Protein AF-A0A2I0XH23-F1 (afdb_monomer)

Nearest PDB structures (foldseek):
  8vj1-assembly1_A  TM=6.092E-01  e=9.294E-01  Borreliella garinii

Secondary structure (DSSP, 8-state):
------SS------HHHHHHHHHHHHHHHHTT-BSSSSB-HHHHHHHHHHHHHHH-----HHHHHHHHHHHT--

pLDDT: mean 78.03, std 13.73, range [39.78, 90.69]

Structure (mmCIF, N/CA/C/O backbone):
data_AF-A0A2I0XH23-F1
#
_entry.id   AF-A0A2I0XH23-F1
#
loop_
_atom_site.group_PDB
_atom_site.id
_atom_site.type_symbol
_atom_site.label_atom_id
_atom_site.label_alt_id
_atom_site.label_comp_id
_atom_site.label_asym_id
_atom_site.label_entity_id
_atom_site.label_seq_id
_atom_site.pdbx_PDB_ins_code
_atom_site.Cartn_x
_atom_site.Cartn_y
_atom_site.Cartn_z
_atom_site.occupancy
_atom_site.B_iso_or_equiv
_atom_site.auth_seq_id
_atom_site.auth_comp_id
_atom_site.auth_asym_id
_atom_site.auth_atom_id
_atom_site.pdbx_PDB_model_num
ATOM 1 N N . MET A 1 1 ? -12.241 1.990 35.551 1.00 46.44 1 MET A N 1
ATOM 2 C CA . MET A 1 1 ? -11.148 2.267 34.593 1.00 46.44 1 MET A CA 1
ATOM 3 C C . MET A 1 1 ? -10.351 0.995 34.339 1.00 46.44 1 MET A C 1
ATOM 5 O O . MET A 1 1 ? -9.558 0.618 35.189 1.00 46.44 1 MET A O 1
ATOM 9 N N . GLY A 1 2 ? -10.545 0.328 33.203 1.00 39.78 2 GLY A N 1
ATOM 10 C CA . GLY A 1 2 ? -9.624 -0.716 32.751 1.00 39.78 2 GLY A CA 1
ATOM 11 C C . GLY A 1 2 ? -8.632 -0.102 31.773 1.00 39.78 2 GLY A C 1
ATOM 12 O O . GLY A 1 2 ? -8.985 0.127 30.624 1.00 39.78 2 GLY A O 1
ATOM 13 N N . LYS A 1 3 ? -7.415 0.214 32.222 1.00 56.06 3 LYS A N 1
ATOM 14 C CA . LYS A 1 3 ? -6.290 0.410 31.302 1.00 56.06 3 LYS A CA 1
ATOM 15 C C . LYS A 1 3 ? -5.674 -0.963 31.034 1.00 56.06 3 LYS A C 1
ATOM 17 O O . LYS A 1 3 ? -5.108 -1.516 31.977 1.00 56.06 3 LYS A O 1
ATOM 22 N N . PRO A 1 4 ? -5.701 -1.501 29.807 1.00 51.41 4 PRO A N 1
ATOM 23 C CA . PRO A 1 4 ? -4.754 -2.534 29.442 1.00 51.41 4 PRO A CA 1
ATOM 24 C C . PRO A 1 4 ? -3.415 -1.889 29.063 1.00 51.41 4 PRO A C 1
ATOM 26 O O . PRO A 1 4 ? -3.318 -1.050 28.167 1.00 51.41 4 PRO A O 1
ATOM 29 N N . LYS A 1 5 ? -2.393 -2.282 29.823 1.00 62.28 5 LYS A N 1
ATOM 30 C CA . LYS A 1 5 ? -0.986 -2.308 29.416 1.00 62.28 5 LYS A CA 1
ATOM 31 C C . LYS A 1 5 ? -0.820 -3.478 28.438 1.00 62.28 5 LYS A C 1
ATOM 33 O O . LYS A 1 5 ? -1.425 -4.513 28.699 1.00 62.28 5 LYS A O 1
ATOM 38 N N . ASP A 1 6 ? -0.030 -3.324 27.377 1.00 44.91 6 ASP A N 1
ATOM 39 C CA . ASP A 1 6 ? 1.181 -4.132 27.116 1.00 44.91 6 ASP A CA 1
ATOM 40 C C . ASP A 1 6 ? 1.660 -4.017 25.652 1.00 44.91 6 ASP A C 1
ATOM 42 O O . ASP A 1 6 ? 0.847 -4.006 24.732 1.00 44.91 6 ASP A O 1
ATOM 46 N N . GLY A 1 7 ? 2.986 -3.973 25.469 1.00 44.19 7 GLY A N 1
ATOM 47 C CA . GLY A 1 7 ? 3.683 -4.393 24.245 1.00 44.19 7 GLY A CA 1
ATOM 48 C C . GLY A 1 7 ? 3.655 -3.419 23.064 1.00 44.19 7 GLY A C 1
ATOM 49 O O . GLY A 1 7 ? 2.595 -3.102 22.541 1.00 44.19 7 GLY A O 1
ATOM 50 N N . GLY A 1 8 ? 4.832 -2.964 22.608 1.00 47.62 8 GLY A N 1
ATOM 51 C CA . GLY A 1 8 ? 5.009 -1.997 21.512 1.00 47.62 8 GLY A CA 1
ATOM 52 C C . GLY A 1 8 ? 3.996 -2.162 20.375 1.00 47.62 8 GLY A C 1
ATOM 53 O O . GLY A 1 8 ? 3.886 -3.247 19.812 1.00 47.62 8 GLY A O 1
ATOM 54 N N . ALA A 1 9 ? 3.245 -1.088 20.103 1.00 46.97 9 ALA A N 1
ATOM 55 C CA . ALA A 1 9 ? 2.007 -1.078 19.327 1.00 46.97 9 ALA A CA 1
ATOM 56 C C . ALA A 1 9 ? 2.047 -2.031 18.121 1.00 46.97 9 ALA A C 1
ATOM 58 O O . ALA A 1 9 ? 2.577 -1.715 17.051 1.00 46.97 9 ALA A O 1
ATOM 59 N N . SER A 1 10 ? 1.479 -3.222 18.306 1.00 55.31 10 SER A N 1
ATOM 60 C CA . SER A 1 10 ? 1.209 -4.137 17.212 1.00 55.31 10 SER A CA 1
ATOM 61 C C . SER A 1 10 ? 0.253 -3.417 16.269 1.00 55.31 10 SER A C 1
ATOM 63 O O . SER A 1 10 ? -0.774 -2.888 16.683 1.00 55.31 10 SER A O 1
ATOM 65 N N . ALA A 1 11 ? 0.648 -3.311 15.004 1.00 64.50 11 ALA A N 1
ATOM 66 C CA . ALA A 1 11 ? -0.107 -2.578 14.001 1.00 64.50 11 ALA A CA 1
ATOM 67 C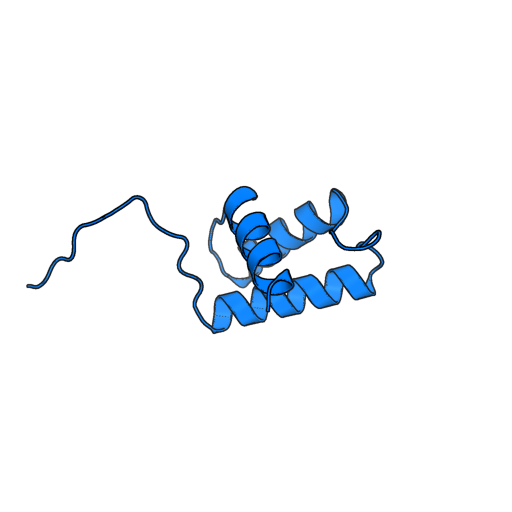 C . ALA A 1 11 ? -1.565 -3.074 13.991 1.00 64.50 11 ALA A C 1
ATOM 69 O O . ALA A 1 11 ? -1.815 -4.241 13.683 1.00 64.50 11 ALA A O 1
ATOM 70 N N . THR A 1 12 ? -2.523 -2.214 14.350 1.00 71.94 12 THR A N 1
ATOM 71 C CA . THR A 1 12 ? -3.938 -2.597 14.427 1.00 71.94 12 THR A CA 1
ATOM 72 C C . THR A 1 12 ? -4.477 -2.800 13.017 1.00 71.94 12 THR A C 1
ATOM 74 O O . THR A 1 12 ? -4.793 -1.843 12.314 1.00 71.94 12 THR A O 1
ATOM 77 N N . TRP A 1 13 ? -4.548 -4.050 12.564 1.00 78.94 13 TRP A N 1
ATOM 78 C CA . TRP A 1 13 ? -5.125 -4.408 11.268 1.00 78.94 13 TRP A CA 1
ATOM 79 C C . TRP A 1 13 ? -6.635 -4.620 11.411 1.00 78.94 13 TRP A C 1
ATOM 81 O O . TRP A 1 13 ? -7.112 -5.760 11.466 1.00 78.94 13 TRP A O 1
ATOM 91 N N . GLU A 1 14 ? -7.376 -3.518 11.495 1.00 83.00 14 GLU A N 1
ATOM 92 C CA . GLU A 1 14 ? -8.841 -3.528 11.409 1.00 83.00 14 GLU A CA 1
ATOM 93 C C . GLU A 1 14 ? -9.324 -4.080 10.069 1.00 83.00 14 GLU A C 1
ATOM 95 O O . GLU A 1 14 ? -8.562 -4.162 9.102 1.00 83.00 14 GLU A O 1
ATOM 100 N N . GLN A 1 15 ? -10.585 -4.507 10.021 1.00 82.38 15 GLN A N 1
ATOM 101 C CA . GLN A 1 15 ? -11.143 -5.131 8.826 1.00 82.38 15 GLN A CA 1
ATOM 102 C C . GLN A 1 15 ? -11.116 -4.160 7.638 1.00 82.38 15 GLN A C 1
ATOM 104 O O . GLN A 1 15 ? -10.630 -4.541 6.578 1.00 82.38 15 GLN A O 1
ATOM 109 N N . ASP A 1 16 ? -11.457 -2.890 7.854 1.00 84.69 16 ASP A N 1
ATOM 110 C CA . ASP A 1 16 ? -11.351 -1.819 6.857 1.00 84.69 16 ASP A CA 1
ATOM 111 C C . ASP A 1 16 ? -9.912 -1.628 6.358 1.00 84.69 16 ASP A C 1
ATOM 113 O O . ASP A 1 16 ? -9.651 -1.590 5.158 1.00 84.69 16 ASP A O 1
ATOM 117 N N . VAL A 1 17 ? -8.941 -1.594 7.276 1.00 86.25 17 VAL A N 1
ATOM 118 C CA . VAL A 1 17 ? -7.513 -1.448 6.948 1.00 86.25 17 VAL A CA 1
ATOM 119 C C . VAL A 1 17 ? -7.009 -2.647 6.140 1.00 86.25 17 VAL A C 1
ATOM 121 O O . VAL A 1 17 ? -6.257 -2.483 5.180 1.00 86.25 17 VAL A O 1
ATOM 124 N N . LYS A 1 18 ? -7.437 -3.864 6.494 1.00 85.38 18 LYS A N 1
ATOM 125 C CA . LYS A 1 18 ? -7.124 -5.088 5.742 1.00 85.38 18 LYS A CA 1
ATOM 126 C C . LYS A 1 18 ? -7.745 -5.066 4.347 1.00 85.38 18 LYS A C 1
ATOM 128 O O . LYS A 1 18 ? -7.059 -5.446 3.403 1.00 85.38 18 LYS A O 1
ATOM 133 N N . MET A 1 19 ? -8.995 -4.620 4.214 1.00 88.62 19 MET A N 1
ATOM 134 C CA . MET A 1 19 ? -9.660 -4.497 2.914 1.00 88.62 19 MET A CA 1
ATOM 135 C C . MET A 1 19 ? -8.939 -3.485 2.026 1.00 88.62 19 MET A C 1
ATOM 137 O O . MET A 1 19 ? -8.606 -3.819 0.895 1.00 88.62 19 MET A O 1
ATOM 141 N N . ILE A 1 20 ? -8.594 -2.307 2.558 1.00 90.31 20 ILE A N 1
ATOM 142 C CA . ILE A 1 20 ? -7.808 -1.297 1.835 1.00 90.31 20 ILE A CA 1
ATOM 143 C C . ILE A 1 20 ? -6.453 -1.871 1.408 1.00 90.31 20 ILE A C 1
ATOM 145 O O . ILE A 1 20 ? -6.036 -1.685 0.270 1.00 90.31 20 ILE A O 1
ATOM 149 N N . PHE A 1 21 ? -5.755 -2.584 2.296 1.00 88.19 21 PHE A N 1
ATOM 150 C CA . PHE A 1 21 ? -4.480 -3.213 1.952 1.00 88.19 21 PHE A CA 1
ATOM 151 C C . PHE A 1 21 ? -4.632 -4.240 0.822 1.00 88.19 21 PHE A C 1
ATOM 153 O O . PHE A 1 21 ? -3.804 -4.269 -0.084 1.00 88.19 21 PHE A O 1
ATOM 160 N N . CYS A 1 22 ? -5.678 -5.069 0.870 1.00 88.88 22 CYS A N 1
ATOM 161 C CA . CYS A 1 22 ? -5.968 -6.069 -0.154 1.00 88.88 22 CYS A CA 1
ATOM 162 C C . CYS A 1 22 ? -6.306 -5.416 -1.502 1.00 88.88 22 CYS A C 1
ATOM 164 O O . CYS A 1 22 ? -5.721 -5.787 -2.513 1.00 88.88 22 CYS A O 1
ATOM 166 N N . ASP A 1 23 ? -7.163 -4.394 -1.502 1.00 90.69 23 ASP A N 1
ATOM 167 C CA . ASP A 1 23 ? -7.528 -3.611 -2.689 1.00 90.69 23 ASP A CA 1
ATOM 168 C C . ASP A 1 23 ? -6.290 -2.989 -3.352 1.00 90.69 23 ASP A C 1
ATOM 170 O O . ASP A 1 23 ? -6.048 -3.169 -4.545 1.00 90.69 23 ASP A O 1
ATOM 174 N N . LEU A 1 24 ? -5.423 -2.356 -2.554 1.00 90.25 24 LEU A N 1
ATOM 175 C CA . LEU A 1 24 ? -4.158 -1.804 -3.041 1.00 90.25 24 LEU A CA 1
ATOM 176 C C . LEU A 1 24 ? -3.213 -2.887 -3.566 1.00 90.25 24 LEU A C 1
ATOM 178 O O . LEU A 1 24 ? -2.544 -2.676 -4.575 1.00 90.25 24 LEU A O 1
ATOM 182 N N . CYS A 1 25 ? -3.160 -4.046 -2.906 1.00 87.31 25 CYS A N 1
ATOM 183 C CA . CYS A 1 25 ? -2.385 -5.183 -3.386 1.00 87.31 25 CYS A CA 1
ATOM 184 C C . CYS A 1 25 ? -2.885 -5.656 -4.754 1.00 87.31 25 CYS A C 1
ATOM 186 O O . CYS A 1 25 ? -2.069 -5.846 -5.648 1.00 87.31 25 CYS A O 1
ATOM 188 N N . ILE A 1 26 ? -4.198 -5.833 -4.928 1.00 87.19 26 ILE A N 1
ATOM 189 C CA . ILE A 1 26 ? -4.811 -6.257 -6.195 1.00 87.19 26 ILE A CA 1
ATOM 190 C C . ILE A 1 26 ? -4.495 -5.239 -7.289 1.00 87.19 26 ILE A C 1
ATOM 192 O O . ILE A 1 26 ? -3.975 -5.619 -8.335 1.00 87.19 26 ILE A O 1
ATOM 196 N N . ARG A 1 27 ? -4.671 -3.946 -7.008 1.00 88.62 27 ARG A N 1
ATOM 197 C CA . ARG A 1 27 ? -4.392 -2.879 -7.971 1.00 88.62 27 ARG A CA 1
ATOM 198 C C . ARG A 1 27 ? -2.935 -2.865 -8.439 1.00 88.62 27 ARG A C 1
ATOM 200 O O . ARG A 1 27 ? -2.673 -2.735 -9.629 1.00 88.62 27 ARG A O 1
ATOM 207 N N . GLU A 1 28 ? -1.972 -3.036 -7.533 1.00 87.56 28 GLU A N 1
ATOM 208 C CA . GLU A 1 28 ? -0.554 -3.128 -7.913 1.00 87.56 28 GLU A CA 1
ATOM 209 C C . GLU A 1 28 ? -0.236 -4.421 -8.689 1.00 87.56 28 GLU A C 1
ATOM 211 O O . GLU A 1 28 ? 0.659 -4.427 -9.536 1.00 87.56 28 GLU A 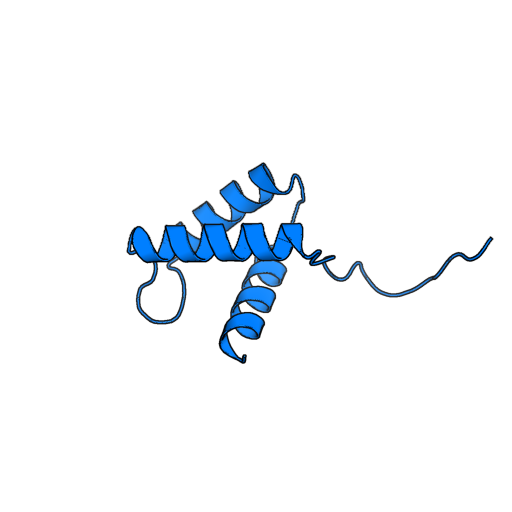O 1
ATOM 216 N N . ILE A 1 29 ? -0.964 -5.517 -8.439 1.00 84.25 29 ILE A N 1
ATOM 217 C CA . ILE A 1 29 ? -0.860 -6.746 -9.243 1.00 84.25 29 ILE A CA 1
ATOM 218 C C . ILE A 1 29 ? -1.370 -6.494 -10.664 1.00 84.25 29 ILE A C 1
ATOM 220 O O . ILE A 1 29 ? -0.688 -6.872 -11.615 1.00 84.25 29 ILE A O 1
ATOM 224 N N . GLU A 1 30 ? -2.520 -5.836 -10.811 1.00 84.06 30 GLU A N 1
ATOM 225 C CA . GLU A 1 30 ? -3.110 -5.486 -12.110 1.00 84.06 30 GLU A CA 1
ATOM 226 C C . GLU A 1 30 ? -2.224 -4.530 -12.917 1.00 84.06 30 GLU A C 1
ATOM 228 O O . GLU A 1 30 ? -2.114 -4.665 -14.132 1.00 84.06 30 GLU A O 1
ATOM 233 N N . LEU A 1 31 ? -1.523 -3.613 -12.244 1.00 83.56 31 LEU A N 1
ATOM 234 C CA . LEU A 1 31 ? -0.537 -2.722 -12.867 1.00 83.56 31 LEU A CA 1
ATOM 235 C C . LEU A 1 31 ? 0.744 -3.442 -13.328 1.00 83.56 31 LEU A C 1
ATOM 237 O O . LEU A 1 31 ? 1.621 -2.810 -13.912 1.00 83.56 31 LEU A O 1
ATOM 241 N N . GLY A 1 32 ? 0.892 -4.743 -13.057 1.00 78.94 32 GLY A N 1
ATOM 242 C CA . GLY A 1 32 ? 2.091 -5.507 -13.410 1.00 78.94 32 GLY A CA 1
ATOM 243 C C . GLY A 1 32 ? 3.279 -5.265 -12.473 1.00 78.94 32 GLY A C 1
ATOM 244 O O . GLY A 1 32 ? 4.377 -5.758 -12.729 1.00 78.94 32 GLY A O 1
ATOM 245 N N . ASN A 1 33 ? 3.078 -4.580 -11.340 1.00 80.19 33 ASN A N 1
ATOM 246 C CA . ASN A 1 33 ? 4.125 -4.337 -10.337 1.00 80.19 33 ASN A CA 1
ATOM 247 C C . ASN A 1 33 ? 4.429 -5.574 -9.469 1.00 80.19 33 ASN A C 1
ATOM 249 O O . ASN A 1 33 ? 5.264 -5.534 -8.556 1.00 80.19 33 ASN A O 1
ATOM 253 N N . ARG A 1 34 ? 3.783 -6.710 -9.758 1.00 72.00 34 ARG A N 1
ATOM 254 C CA . ARG A 1 34 ? 4.088 -8.018 -9.179 1.00 72.00 34 ARG A CA 1
ATOM 255 C C . ARG A 1 34 ? 4.961 -8.824 -10.141 1.00 72.00 34 ARG A C 1
ATOM 257 O O . ARG A 1 34 ? 4.473 -9.369 -11.121 1.00 72.00 34 ARG A O 1
ATOM 264 N N . LEU A 1 35 ? 6.240 -8.975 -9.792 1.00 61.41 35 LEU A N 1
ATOM 265 C CA . LEU A 1 35 ? 7.203 -9.745 -10.591 1.00 61.41 35 LEU A CA 1
ATOM 266 C C . LEU A 1 35 ? 6.894 -11.250 -10.599 1.00 61.41 35 LEU A C 1
ATOM 268 O O . LEU A 1 35 ? 7.011 -11.894 -11.630 1.00 61.41 35 LEU A O 1
ATOM 272 N N . THR A 1 36 ? 6.508 -11.820 -9.452 1.00 64.50 36 THR A N 1
ATOM 273 C CA . THR A 1 36 ? 6.154 -13.251 -9.323 1.00 64.50 36 THR A CA 1
ATOM 274 C C . THR A 1 36 ? 5.255 -13.490 -8.107 1.00 64.50 36 THR A C 1
ATOM 276 O O . THR A 1 36 ? 4.057 -13.742 -8.210 1.00 64.50 36 THR A O 1
ATOM 279 N N . THR A 1 37 ? 5.814 -13.363 -6.906 1.00 68.31 37 THR A N 1
ATOM 280 C CA . THR A 1 37 ? 5.123 -13.618 -5.629 1.00 68.31 37 THR A CA 1
ATOM 281 C C . THR A 1 37 ? 5.291 -12.475 -4.621 1.00 68.31 37 THR A C 1
ATOM 283 O O . THR A 1 37 ? 4.834 -12.571 -3.477 1.00 68.31 37 THR A O 1
ATOM 286 N N . HIS A 1 38 ? 5.946 -11.395 -5.051 1.00 75.31 38 HIS A N 1
ATOM 287 C CA . HIS A 1 38 ? 6.212 -10.179 -4.294 1.00 75.31 38 HIS A CA 1
ATOM 288 C C . HIS A 1 38 ? 6.092 -8.957 -5.211 1.00 75.31 38 HIS A C 1
ATOM 290 O O . HIS A 1 38 ? 6.340 -9.056 -6.416 1.00 75.31 38 HIS A O 1
ATOM 296 N N . PHE A 1 39 ? 5.744 -7.814 -4.623 1.00 82.69 39 PHE A N 1
ATOM 297 C CA . PHE A 1 39 ? 5.812 -6.519 -5.294 1.00 82.69 39 PHE A CA 1
ATOM 298 C C . PHE A 1 39 ? 7.266 -6.104 -5.531 1.00 82.69 39 PHE A C 1
ATOM 300 O O . PHE A 1 39 ? 8.140 -6.363 -4.691 1.00 82.69 39 PHE A O 1
ATOM 307 N N . ASN A 1 40 ? 7.516 -5.449 -6.663 1.00 83.75 40 ASN A N 1
ATOM 308 C CA . ASN A 1 40 ? 8.778 -4.768 -6.940 1.00 83.75 40 ASN A CA 1
ATOM 309 C C . ASN A 1 40 ? 8.963 -3.557 -5.996 1.00 83.75 40 ASN A C 1
ATOM 311 O O . ASN A 1 40 ? 8.130 -3.247 -5.138 1.00 83.75 40 ASN A O 1
ATOM 315 N N . LYS A 1 41 ? 10.108 -2.877 -6.105 1.00 84.44 41 LYS A N 1
ATOM 316 C CA . LYS A 1 41 ? 10.434 -1.745 -5.224 1.00 84.44 41 LYS A CA 1
ATOM 317 C C . LYS A 1 41 ? 9.419 -0.602 -5.367 1.00 84.44 41 LYS A C 1
ATOM 319 O O . LYS A 1 41 ? 9.054 -0.013 -4.352 1.00 84.44 41 LYS A O 1
ATOM 324 N N . GLU A 1 42 ? 8.958 -0.346 -6.589 1.00 86.44 42 GLU A N 1
ATOM 325 C CA . GLU A 1 42 ? 7.939 0.659 -6.911 1.00 86.44 42 GLU A CA 1
ATOM 326 C C . GLU A 1 42 ? 6.568 0.284 -6.354 1.00 86.44 42 GLU A C 1
ATOM 328 O O . GLU A 1 42 ? 5.963 1.094 -5.664 1.00 86.44 42 GLU A O 1
ATOM 333 N N . GLY A 1 43 ? 6.134 -0.964 -6.513 1.00 88.00 43 GLY A N 1
ATOM 334 C CA . GLY A 1 43 ? 4.872 -1.460 -5.976 1.00 88.00 43 GLY A CA 1
ATOM 335 C C . GLY A 1 43 ? 4.808 -1.361 -4.457 1.00 88.00 43 GLY A C 1
ATOM 336 O O . GLY A 1 43 ? 3.796 -0.946 -3.907 1.00 88.00 43 GLY A O 1
ATOM 337 N N . TRP A 1 44 ? 5.917 -1.615 -3.750 1.00 88.12 44 TRP A N 1
ATOM 338 C CA . TRP A 1 44 ? 5.981 -1.355 -2.306 1.00 88.12 44 TRP A CA 1
ATOM 339 C C . TRP A 1 44 ? 5.886 0.131 -1.948 1.00 88.12 44 TRP A C 1
ATOM 341 O O . TRP A 1 44 ? 5.291 0.458 -0.924 1.00 88.12 44 TRP A O 1
ATOM 351 N N . LEU A 1 45 ? 6.491 1.018 -2.742 1.00 88.44 45 LEU A N 1
ATOM 352 C CA . LEU A 1 45 ? 6.428 2.465 -2.516 1.00 88.44 45 LEU A CA 1
ATOM 353 C C . LEU A 1 45 ? 5.018 3.001 -2.778 1.00 88.44 45 LEU A C 1
ATOM 355 O O . LEU A 1 45 ? 4.478 3.719 -1.938 1.00 88.44 45 LEU A O 1
ATOM 359 N N . ASN A 1 46 ? 4.407 2.605 -3.894 1.00 89.19 46 ASN A N 1
ATOM 360 C CA . ASN A 1 46 ? 3.035 2.955 -4.250 1.00 89.19 46 ASN A CA 1
ATOM 361 C C . ASN A 1 46 ? 2.055 2.430 -3.212 1.00 89.19 46 ASN A C 1
ATOM 363 O O . ASN A 1 46 ? 1.212 3.182 -2.727 1.00 89.19 46 ASN A O 1
ATOM 367 N N . LEU A 1 47 ? 2.208 1.168 -2.807 1.00 88.56 47 LEU A N 1
ATOM 368 C CA . LEU A 1 47 ? 1.366 0.572 -1.788 1.00 88.56 47 LEU A CA 1
ATOM 369 C C . LEU A 1 47 ? 1.520 1.296 -0.449 1.0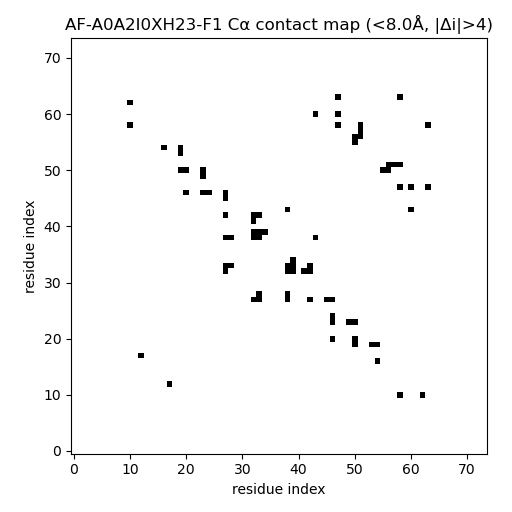0 88.56 47 LEU A C 1
ATOM 371 O O . LEU A 1 47 ? 0.507 1.639 0.142 1.00 88.56 47 LEU A O 1
ATOM 375 N N . MET A 1 48 ? 2.741 1.607 0.006 1.00 88.44 48 MET A N 1
ATOM 376 C CA . MET A 1 48 ? 2.951 2.404 1.226 1.00 88.44 48 MET A CA 1
ATOM 377 C C . MET A 1 48 ? 2.272 3.767 1.151 1.00 88.44 48 MET A C 1
ATOM 379 O O . MET A 1 48 ? 1.562 4.153 2.079 1.00 88.44 48 MET A O 1
ATOM 383 N N . LYS A 1 49 ? 2.481 4.486 0.047 1.00 89.62 49 LYS A N 1
ATOM 384 C CA . LYS A 1 49 ? 1.954 5.835 -0.146 1.00 89.62 49 LYS A CA 1
ATOM 385 C C . LYS A 1 49 ? 0.426 5.831 -0.174 1.00 89.62 49 LYS A C 1
ATOM 387 O O . LYS A 1 49 ? -0.198 6.526 0.622 1.00 89.62 49 LYS A O 1
ATOM 392 N N . ASN A 1 50 ? -0.169 4.993 -1.021 1.00 90.19 50 ASN A N 1
ATOM 393 C CA . ASN A 1 50 ? -1.620 4.867 -1.143 1.00 90.19 50 ASN A CA 1
ATOM 394 C C . ASN A 1 50 ? -2.257 4.339 0.146 1.00 90.19 50 ASN A C 1
ATOM 396 O O . ASN A 1 50 ? -3.350 4.758 0.519 1.00 90.19 50 ASN A O 1
ATOM 400 N N . PHE A 1 51 ? -1.584 3.425 0.845 1.00 89.00 51 PHE A N 1
ATOM 401 C CA . PHE A 1 51 ? -2.086 2.869 2.092 1.00 89.00 51 PHE A CA 1
ATOM 402 C C . PHE A 1 51 ? -2.089 3.909 3.206 1.00 89.00 51 PHE A C 1
ATOM 404 O O . PHE A 1 51 ? -3.104 4.056 3.885 1.00 89.00 51 PHE A O 1
ATOM 411 N N . SER A 1 52 ? -1.003 4.670 3.366 1.00 88.38 52 SER A N 1
ATOM 412 C CA . SER A 1 52 ? -0.948 5.761 4.341 1.00 88.38 52 SER A CA 1
ATOM 413 C C . SER A 1 52 ? -1.968 6.857 4.020 1.00 88.38 52 SER A C 1
ATOM 415 O O . SER A 1 52 ? -2.663 7.332 4.916 1.00 88.38 52 SER A O 1
ATOM 417 N N . GLU A 1 53 ? -2.157 7.184 2.739 1.00 89.94 53 GLU A N 1
ATOM 418 C CA . GLU A 1 53 ? -3.150 8.167 2.295 1.00 89.94 53 GLU A CA 1
ATOM 419 C C . GLU A 1 53 ? -4.594 7.716 2.577 1.00 89.94 53 GLU A C 1
ATOM 421 O O . GLU A 1 53 ? -5.383 8.489 3.124 1.00 89.94 53 GLU A O 1
ATOM 426 N N . LYS A 1 54 ? -4.937 6.454 2.271 1.00 87.25 54 LYS A N 1
ATOM 427 C CA . LYS A 1 54 ? -6.291 5.908 2.470 1.00 87.25 54 LYS A CA 1
ATOM 428 C C . LYS A 1 54 ? -6.622 5.619 3.928 1.00 87.25 54 LYS A C 1
ATOM 430 O O . LYS A 1 54 ? -7.735 5.884 4.364 1.00 87.25 54 LYS A O 1
ATOM 435 N N . THR A 1 55 ? -5.681 5.050 4.676 1.00 82.81 55 THR A N 1
ATOM 436 C CA . THR A 1 55 ? -5.915 4.667 6.076 1.00 82.81 55 THR A CA 1
ATOM 437 C C . THR A 1 55 ? -5.659 5.815 7.044 1.00 82.81 55 THR A C 1
ATOM 439 O O . THR A 1 55 ? -6.053 5.714 8.204 1.00 82.81 55 THR A O 1
ATOM 442 N N . ARG A 1 56 ? -4.991 6.890 6.587 1.00 84.19 56 ARG A N 1
ATOM 443 C CA . ARG A 1 56 ? -4.478 7.991 7.421 1.00 84.19 56 ARG A CA 1
ATOM 444 C C . ARG A 1 56 ? -3.608 7.499 8.580 1.00 84.19 56 ARG A C 1
ATOM 446 O O . ARG A 1 56 ? -3.516 8.149 9.617 1.00 84.19 56 ARG A O 1
ATOM 453 N N . ARG A 1 57 ? -2.980 6.335 8.409 1.00 80.38 57 ARG A N 1
ATOM 454 C CA . ARG A 1 57 ? -2.108 5.709 9.399 1.00 80.38 57 ARG A CA 1
ATOM 455 C C . ARG A 1 57 ? -0.700 5.595 8.850 1.00 80.38 57 ARG A C 1
ATOM 457 O O . ARG A 1 57 ? -0.485 5.262 7.683 1.00 80.38 57 ARG A O 1
ATOM 464 N N . GLU A 1 58 ? 0.264 5.833 9.719 1.00 78.19 58 GLU A N 1
ATOM 465 C CA . GLU A 1 58 ? 1.663 5.554 9.436 1.00 78.19 58 GLU A CA 1
ATOM 466 C C . GLU A 1 58 ? 1.954 4.106 9.809 1.00 78.19 58 GLU A C 1
ATOM 468 O O . GLU A 1 58 ? 2.025 3.747 10.983 1.00 78.19 58 GLU A O 1
ATOM 473 N N . TYR A 1 59 ? 2.084 3.265 8.786 1.00 80.25 59 TYR A N 1
ATOM 474 C CA . TYR A 1 59 ? 2.604 1.916 8.946 1.00 80.25 59 TYR A CA 1
ATOM 475 C C . TYR A 1 59 ? 3.996 1.839 8.345 1.00 80.25 59 TYR A C 1
ATOM 477 O O . TYR A 1 59 ? 4.242 2.307 7.230 1.00 80.25 59 TYR A O 1
ATOM 485 N N . ASP A 1 60 ? 4.892 1.182 9.070 1.00 83.88 60 ASP A N 1
ATOM 486 C CA . ASP A 1 60 ? 6.231 0.922 8.581 1.00 83.88 60 ASP A CA 1
ATOM 487 C C . ASP A 1 60 ? 6.213 -0.151 7.481 1.00 83.88 60 ASP A C 1
ATOM 489 O O . ASP A 1 60 ? 5.364 -1.053 7.432 1.00 83.88 60 ASP A O 1
ATOM 493 N N . LYS A 1 61 ? 7.212 -0.094 6.600 1.00 82.50 6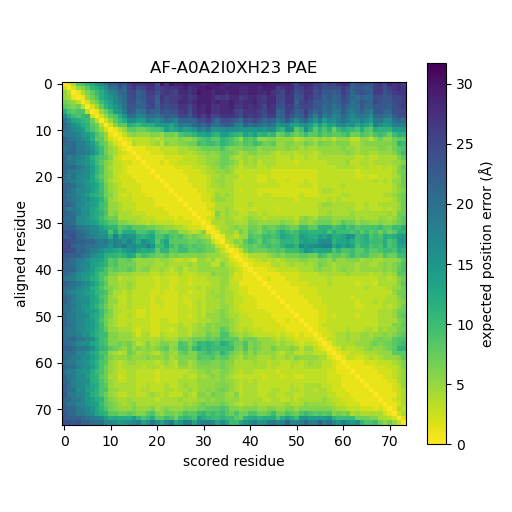1 LYS A N 1
ATOM 494 C CA . LYS A 1 61 ? 7.386 -1.050 5.504 1.00 82.50 61 LYS A CA 1
ATOM 495 C C . LYS A 1 61 ? 7.441 -2.481 6.022 1.00 82.50 61 LYS A C 1
ATOM 497 O O . LYS A 1 61 ? 6.947 -3.397 5.364 1.00 82.50 61 LYS A O 1
ATOM 502 N N . VAL A 1 62 ? 8.049 -2.681 7.189 1.00 84.56 62 VAL A N 1
ATOM 503 C CA . VAL A 1 62 ? 8.152 -3.984 7.846 1.00 84.56 62 VAL A CA 1
ATOM 504 C C . VAL A 1 62 ? 6.768 -4.516 8.222 1.00 84.56 62 VAL A C 1
ATOM 506 O O . VAL A 1 62 ? 6.496 -5.694 7.994 1.00 84.56 62 VAL A O 1
ATOM 509 N N . GLN A 1 63 ? 5.863 -3.665 8.714 1.00 85.75 63 GLN A N 1
ATOM 510 C CA . GLN A 1 63 ? 4.504 -4.070 9.088 1.00 85.75 63 GLN A CA 1
ATOM 511 C C . GLN A 1 63 ? 3.703 -4.518 7.858 1.00 85.75 63 GLN A C 1
ATOM 513 O O . GLN A 1 63 ? 3.085 -5.583 7.881 1.00 85.75 63 GLN A O 1
ATOM 518 N N . LEU A 1 64 ? 3.776 -3.758 6.762 1.00 85.62 64 LEU A N 1
ATOM 519 C CA . LEU A 1 64 ? 3.113 -4.086 5.493 1.00 85.62 64 LEU A CA 1
ATOM 520 C C . LEU A 1 64 ? 3.656 -5.383 4.882 1.00 85.62 64 LEU A C 1
ATOM 522 O O . LEU A 1 64 ? 2.892 -6.245 4.448 1.00 85.62 64 LEU A O 1
ATOM 526 N N . LYS A 1 65 ? 4.982 -5.565 4.898 1.00 8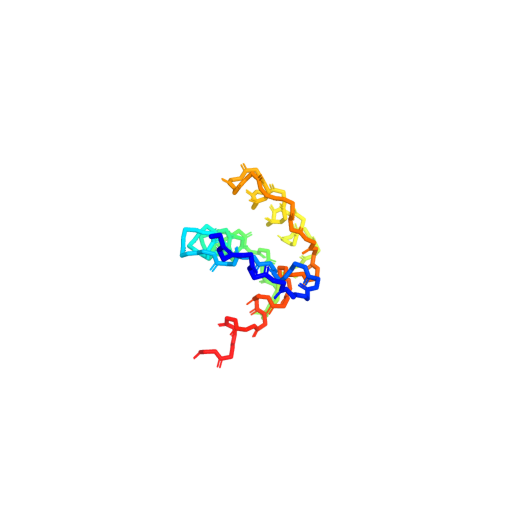4.50 65 LYS A N 1
ATOM 527 C CA . LYS A 1 65 ? 5.630 -6.803 4.443 1.00 84.50 65 LYS A CA 1
ATOM 528 C C . LYS A 1 65 ? 5.214 -8.011 5.268 1.00 84.50 65 LYS A C 1
ATOM 530 O O . LYS A 1 65 ? 4.928 -9.061 4.695 1.00 84.50 65 LYS A O 1
ATOM 535 N N . ASN A 1 66 ? 5.180 -7.868 6.593 1.00 85.50 66 ASN A N 1
ATOM 536 C CA . ASN A 1 66 ? 4.739 -8.936 7.481 1.00 85.50 66 ASN A CA 1
ATOM 537 C C . ASN A 1 66 ? 3.286 -9.315 7.173 1.00 85.50 66 ASN A C 1
ATOM 539 O O . ASN A 1 66 ? 2.969 -10.495 7.028 1.00 85.50 66 ASN A O 1
ATOM 543 N N . LYS A 1 67 ? 2.416 -8.317 6.963 1.00 85.06 67 LYS A N 1
ATOM 544 C CA . LYS A 1 67 ? 1.017 -8.568 6.616 1.00 85.06 67 LYS A CA 1
ATOM 545 C C . LYS A 1 67 ? 0.857 -9.277 5.273 1.00 85.06 67 LYS A C 1
ATOM 547 O O . LYS A 1 67 ? 0.105 -10.242 5.194 1.00 85.06 67 LYS A O 1
ATOM 552 N N . TRP A 1 68 ? 1.601 -8.863 4.250 1.00 84.88 68 TRP A N 1
ATOM 553 C CA . TRP A 1 68 ? 1.640 -9.558 2.960 1.00 84.88 68 TRP A CA 1
ATOM 554 C C . TRP A 1 68 ? 2.098 -11.013 3.096 1.00 84.88 68 TRP A C 1
ATOM 556 O O . TRP A 1 68 ? 1.509 -11.907 2.498 1.00 84.88 68 TRP A O 1
ATOM 566 N N . HIS A 1 69 ? 3.128 -11.272 3.905 1.00 83.62 69 HIS A N 1
ATOM 567 C CA . HIS A 1 69 ? 3.599 -12.637 4.133 1.00 83.62 69 HIS A CA 1
ATOM 568 C C . HIS A 1 69 ? 2.544 -13.503 4.837 1.00 83.62 69 HIS A C 1
ATOM 570 O O . HIS A 1 69 ? 2.394 -14.668 4.481 1.00 83.62 69 HIS A O 1
ATOM 576 N N . GLN A 1 70 ? 1.791 -12.935 5.785 1.00 83.06 70 GLN A N 1
ATOM 577 C CA . GLN A 1 70 ? 0.657 -13.620 6.414 1.00 83.06 70 GLN A CA 1
ATOM 578 C C . GLN A 1 70 ? -0.458 -13.934 5.411 1.00 83.06 70 GLN A C 1
ATOM 580 O O . GLN A 1 70 ? -0.964 -15.045 5.420 1.00 83.06 70 GLN A O 1
ATOM 585 N N . LEU A 1 71 ? -0.803 -12.993 4.525 1.00 79.31 71 LEU A N 1
ATOM 586 C CA . LEU A 1 71 ? -1.844 -13.190 3.506 1.00 79.31 71 LEU A CA 1
ATOM 587 C C . LEU A 1 71 ? -1.478 -14.242 2.449 1.00 79.31 71 LEU A C 1
ATOM 589 O O . LEU A 1 71 ? -2.363 -14.759 1.790 1.00 79.31 71 LEU A O 1
ATOM 593 N N . LYS A 1 72 ? -0.188 -14.552 2.270 1.00 71.25 72 LYS A N 1
ATOM 594 C CA . LYS A 1 72 ? 0.274 -15.628 1.375 1.00 71.25 72 LYS A CA 1
ATOM 595 C C . LYS A 1 72 ? 0.238 -17.024 2.006 1.00 71.25 72 LYS A C 1
ATOM 597 O O . LYS A 1 72 ? 0.510 -17.990 1.300 1.00 71.25 72 LYS A O 1
ATOM 602 N N . LYS A 1 73 ? 0.074 -17.114 3.329 1.00 64.12 73 LYS A N 1
ATOM 603 C CA . LYS A 1 73 ? 0.079 -18.379 4.083 1.00 64.12 73 LYS A CA 1
ATOM 604 C C . LYS A 1 73 ? -1.324 -18.920 4.363 1.00 64.12 73 LYS A C 1
ATOM 606 O O . LYS A 1 73 ? -1.412 -20.032 4.873 1.00 64.12 73 LYS A O 1
ATOM 611 N N . ASP A 1 74 ? -2.349 -18.128 4.076 1.00 50.41 74 ASP A N 1
ATOM 612 C CA . ASP A 1 74 ? -3.754 -18.537 4.050 1.00 50.41 74 ASP A CA 1
ATOM 613 C C . ASP A 1 74 ? -4.100 -19.020 2.634 1.00 50.41 74 ASP A C 1
ATOM 615 O O . ASP A 1 74 ? -4.743 -20.085 2.515 1.00 50.41 74 ASP A O 1
#

Sequence (74 aa):
MGKPKDGGASATWEQDVKMIFCDLCIREIELGNRLTTHFNKEGWLNLMKNFSEKTRREYDKVQLKNKWHQLKKD

InterPro domains:
  IPR024752 Myb/SANT-like domain [PF12776] (12-74)

Mean predicted aligned error: 8.29 Å

Solvent-accessible surface area (backbone atoms only — not comparable to full-atom values): 4629 Å² total; per-residue (Å²): 136,87,79,84,84,80,74,84,82,70,79,82,74,45,72,69,55,47,50,53,50,49,52,46,51,51,52,35,45,76,70,58,33,42,81,80,93,51,63,40,75,64,33,51,51,52,43,50,52,52,46,30,67,75,66,73,44,93,72,54,72,67,57,55,50,52,50,52,56,54,66,73,74,110

Foldseek 3Di:
DDDDDDDDDQPPCDPVLVVQLVVLVVVCVVVVQDPDLDGDPVSLVSSQVSSCVVVVDRDDSVNSVVVSVVVVVD

Radius of gyration: 13.73 Å; Cα contacts (8 Å, |Δi|>4): 40; chains: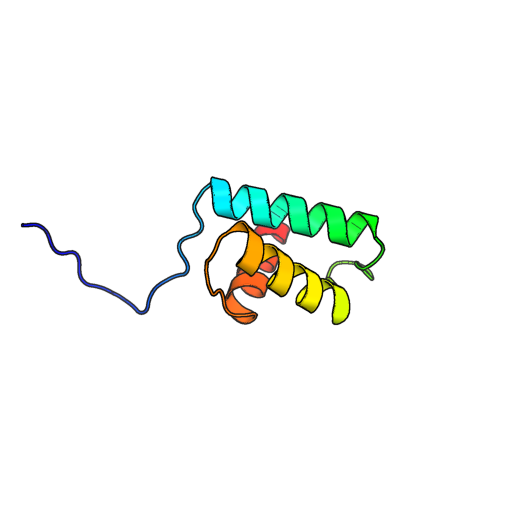 1; bounding box: 22×27×48 Å

Organism: NCBI:txid906689

=== Feature glossary ===
A reading guide for the features in this record.

Start from the sequence.

  · This is the polypeptide sequence — one letter per residue, N-terminus first. Length ranges from a few dozen residues for small domains to over a thousand for large multi-domain proteins.

Fold it, and you get atomic coordinates and the backbone conformation that goes with them.

  · Structure coordinates are given as an mmCIF _atom_site loop: one row per atom with element, residue name, chain id, sequence number, and x/y/z position in Å. Only the four main-chain atoms per residue are included here; side chains are omitted to keep the record compact.

  · Backbone dihedral angles. Every residue except chain termini has a φ (preceding-C → N → Cα → C) and a ψ (N → Cα → C → next-N). They are reported in degrees following the IUPAC sign convention. Secondary structure is essentially a statement about which (φ, ψ) basin each residue occupies.

  · The SS8 string is DSSP's per-residue secondary-structure call. α-helix (H) means an i→i+4 H-bond ladder; β-strand (E) means the residue participates in a β-sheet; 3₁₀ (G) and π (I) are tighter and wider helices; T/S are turns/bends; '-' is loop.

  · SS3 is a coarse helix/strand/coil call (letters a/b/c) made by the P-SEA algorithm from inter-Cα distances and dihedrals. It is less detailed than DSSP but needs only Cα positions.

Summarize the fold with a handful of shape descriptors and a per-residue structural alphabet.

  · Radius of gyration (Rg) is the root-mean-square distance of Cα atoms from their centroid — a single number for overall size and compactness. A globular domain of N residues has Rg ≈ 2.2·N^0.38 Å; an extended or disordered chain has a much larger Rg. The Cα contact count is the number of residue pairs whose Cα atoms are within 8 Å and are more than four positions apart in sequence — a standard proxy for tertiary packing density. The bounding box is the smallest axis-aligned box enclosing all Cα atoms.

  · The Foldseek 3Di string encodes l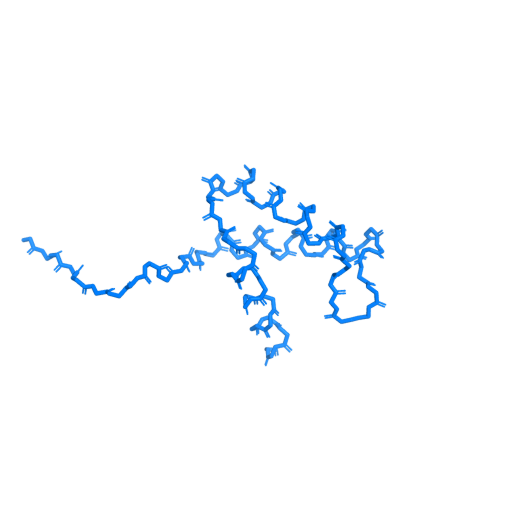ocal tertiary geometry as a 20-letter alphabet — one character per residue — derived from the relative positions of nearby Cα atoms. Unlike the amino-acid sequence, 3Di is a direct function of the 3D structure, so two proteins with the same fold have similar 3Di strings even at low sequence identity.

  · Solvent-accessible 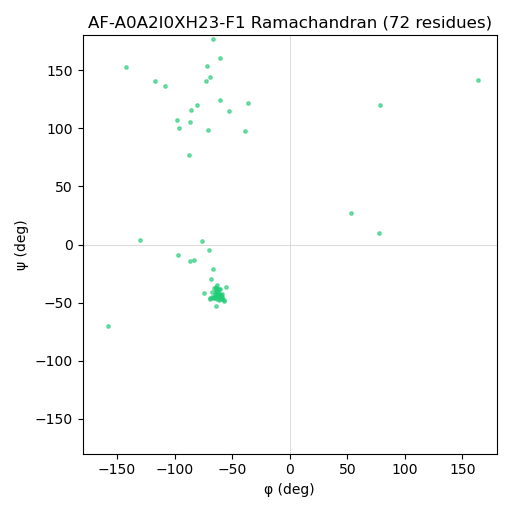surface area (SASA) is the area in Å² traced out by the centre of a 1.4 Å probe sphere (a water molecule) rolled over the protein's van der Waals surface (Shrake–Rupley / Lee–Richards construction). Buried residues have near-zero SASA; fully exposed residues can exceed 200 Å². The total SASA scales roughly with the number of surface residues.

Ask how reliable the model is.

  · pLDDT (predicted Local Distance Difference Test) is AlphaFold's per-residue confidence score, ranging from 0 to 100. Values above 90 indicate high confidence (typically well-packed cores); 70–90 is confident; 50–70 low confidence; below 50 usually means the region is disordered or the prediction is unreliable there. AlphaFold stores pLDDT in the mmCIF B-factor column.

  · B-factor (Debye–Waller factor) reflects atomic displacement in the crystal lattice. It is an experimental observable (units Å²), not a prediction; low values mean the atom is pinned down, high values mean it moves or is heterogeneous across the crystal.

  · Predicted Aligned Error (PAE) is an AlphaFold confidence matrix: entry (i, j) is the expected error in the position of residue j, in ångströms, when the prediction is superimposed on the true structure at residue i. Low PAE within a block of residues means that block is internally rigid and well-predicted; high PAE between two blocks means their relative placement is uncertain even if each block individually is confident.

Place it in context: what it resembles, what it is annotated as, and how it looks.

  · Nearest PDB neighbors are the top structural matches found by Foldseek when searching this structure against the entire Protein Data Bank. Each hit reports a TM-score (0 to 1; >0.5 almost always 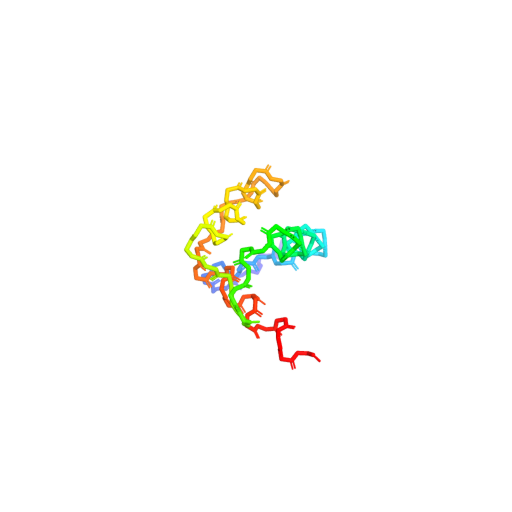implies the same fold) and an E-value. These are *structural* homologs — they may share no detectable sequence similarity.

  · Functional annotations link the protein to curated databases. InterPro entries identify conserved domains and families by matching the sequence against member-database signatures (Pfam, PROSITE, CDD, …). Gene Ontology (GO) terms describe molecular function, biological process, and cellular component in a controlled vocabulary. CATH places the structure in a hierarchical fold classification (Class/Architecture/Topology/Homologous-superfamily). The organism is the source species.

  · Three diagnostic plots accompany the record. The Cα contact map visualizes the tertiary structure as a 2D adjacency matrix (8 Å cutoff, sequence-local contacts suppressed). The Ramachandran plot shows the distribution of backbone (φ, ψ) torsions, with points in the α and β basins reflecting secondary structure content. The PAE plot shows AlphaFold's inter-residue confidence as a color matrix.

  · Six rendered views show the 3D structure from the faces of a cube — i.e. along ±x, ±y, ±z. Rendering representation is drawn randomly per protein from cartoon (secondary-structure ribbons), sticks (backbone bonds), or molecular surface; coloring is either N→C rainbow (blue at the N-terminus through red at the C-terminus) or one color per chain.